Protein AF-A0A7J4LBF9-F1 (afdb_monomer_lite)

Sequence (182 aa):
MGAYRLRTKIPSACTNGELSALLDGYMHGKTVYEGTDYAEILMMPVKKFKVNFNKYDSDNFNRVEQLPKGDSVVVVITSLSDPDFEQVYSTESSEDVSEIELINWDHTYHIEAFLIQDGQRVIGGYVGDWNVKYPDIAGKSTVTFNLVQKIPIAVSEEEQANAALYLSDDKSYQEQLKPTFS

Secondary structure (DSSP, 8-state):
---EEEEEEPPTT-SS-EEEE--TTB--EEEE--S-SEEEEEE-BEEEEEEEEEEEETTEEEEEEE--TTEEEEEEEEESS-TT-EEEEEES-SSS--EEEEESSSEEEEEEEEEEETTTEEEEEEEEEEEE-HHHHTT--EEEEEEEEPSSPP-SHHHHHHHHHHHHH--TTTTTS--EE-

Foldseek 3Di:
DPKDKDKDFDPPPDDQDKDWDDDPQWDIWIDTDPPDRIDITITFGKDKAWEFEWEAEPVGRVDIDGQDQQKKKWKWKAFPVDRSDIDIDIDRHRVDGDIDMDGLAFTKIWMWMFIGGNNHAGFWFATDIATDHNVQPVVFHHKYQYIYGYPPGDDDPVVRVVRVVCNVPDCPCRVVRHIHTD

Radius of gyration: 19.71 Å; chains: 1; bounding box: 45×37×58 Å

Structure (mmCIF, N/CA/C/O backbone):
data_AF-A0A7J4LBF9-F1
#
_entry.id   AF-A0A7J4LBF9-F1
#
loop_
_atom_site.group_PDB
_atom_site.id
_atom_site.type_symbol
_atom_site.label_atom_id
_atom_site.label_alt_id
_atom_site.label_comp_id
_atom_site.label_asym_id
_atom_site.label_entity_id
_atom_site.label_seq_id
_atom_site.pdbx_PDB_ins_code
_atom_site.Cartn_x
_atom_site.Cartn_y
_atom_site.Cartn_z
_atom_site.occupancy
_atom_site.B_iso_or_equiv
_atom_site.auth_seq_id
_atom_site.auth_comp_id
_atom_site.auth_asym_id
_atom_site.auth_atom_id
_atom_site.pdbx_PDB_model_num
ATOM 1 N N . MET A 1 1 ? 16.514 -12.824 -10.471 1.00 53.84 1 MET A N 1
ATOM 2 C CA . MET A 1 1 ? 15.929 -11.505 -10.772 1.00 53.84 1 MET A CA 1
ATOM 3 C C . MET A 1 1 ? 15.535 -11.494 -12.243 1.00 53.84 1 MET A C 1
ATOM 5 O O . MET A 1 1 ? 16.407 -11.646 -13.089 1.00 53.84 1 MET A O 1
ATOM 9 N N . GLY A 1 2 ? 14.237 -11.459 -12.546 1.00 60.62 2 GLY A N 1
ATOM 10 C CA . GLY A 1 2 ? 13.718 -11.469 -13.919 1.00 60.62 2 GLY A CA 1
ATOM 11 C C . GLY A 1 2 ? 13.442 -10.055 -14.414 1.00 60.62 2 GLY A C 1
ATOM 12 O O . GLY A 1 2 ? 12.287 -9.713 -14.634 1.00 60.62 2 GLY A O 1
ATOM 13 N N . ALA A 1 3 ? 14.474 -9.217 -14.512 1.00 71.50 3 ALA A N 1
ATOM 14 C CA . ALA A 1 3 ? 14.314 -7.876 -15.062 1.00 71.50 3 ALA A CA 1
ATOM 15 C C . ALA A 1 3 ? 14.234 -7.952 -16.592 1.00 71.50 3 ALA A C 1
ATOM 17 O O . ALA A 1 3 ? 15.034 -8.652 -17.222 1.00 71.50 3 ALA A O 1
ATOM 18 N N . TYR A 1 4 ? 13.272 -7.250 -17.189 1.00 79.19 4 TYR A N 1
ATOM 19 C CA . TYR A 1 4 ? 13.220 -7.115 -18.639 1.00 79.19 4 TYR A CA 1
ATOM 20 C C . TYR A 1 4 ? 14.117 -5.958 -19.059 1.00 79.19 4 TYR A C 1
ATOM 22 O O . TYR A 1 4 ? 14.089 -4.880 -18.467 1.00 79.19 4 TYR A O 1
ATOM 30 N N . ARG A 1 5 ? 14.922 -6.195 -20.093 1.00 78.50 5 ARG A N 1
ATOM 31 C CA . ARG A 1 5 ? 15.856 -5.216 -20.640 1.00 78.50 5 ARG A CA 1
ATOM 32 C C . ARG A 1 5 ? 15.441 -4.905 -22.065 1.00 78.50 5 ARG A C 1
ATOM 34 O O . ARG A 1 5 ? 15.655 -5.721 -22.963 1.00 78.50 5 ARG A O 1
ATOM 41 N N . LEU A 1 6 ? 14.839 -3.735 -22.270 1.00 80.94 6 LEU A N 1
ATOM 42 C CA . LEU A 1 6 ? 14.544 -3.259 -23.615 1.00 80.94 6 LEU A CA 1
ATOM 43 C C . LEU A 1 6 ? 15.812 -2.654 -24.210 1.00 80.94 6 LEU A C 1
ATOM 45 O O . LEU A 1 6 ? 16.367 -1.707 -23.658 1.00 80.94 6 LEU A O 1
ATOM 49 N N . ARG A 1 7 ? 16.233 -3.180 -25.360 1.00 82.06 7 ARG A N 1
ATOM 50 C CA . ARG A 1 7 ? 17.291 -2.595 -26.181 1.00 82.06 7 ARG A CA 1
ATOM 51 C C . ARG A 1 7 ? 16.682 -2.089 -27.477 1.00 82.06 7 ARG A C 1
ATOM 53 O O . ARG A 1 7 ? 16.213 -2.882 -28.290 1.00 82.06 7 ARG A O 1
ATOM 60 N N . THR A 1 8 ? 16.708 -0.778 -27.680 1.00 78.62 8 THR A N 1
ATOM 61 C CA . THR A 1 8 ? 16.121 -0.135 -28.863 1.00 78.62 8 THR A CA 1
ATOM 62 C C . THR A 1 8 ? 17.122 0.799 -29.537 1.00 78.62 8 THR A C 1
ATOM 64 O O . THR A 1 8 ? 18.014 1.334 -28.877 1.00 78.62 8 THR A O 1
ATOM 67 N N . LYS A 1 9 ? 17.002 0.955 -30.862 1.00 78.81 9 LYS A N 1
ATOM 68 C CA . LYS A 1 9 ? 17.777 1.942 -31.625 1.00 78.81 9 LYS A CA 1
ATOM 69 C C . LYS A 1 9 ? 17.147 3.311 -31.449 1.00 78.81 9 LYS A C 1
ATOM 71 O O . LYS A 1 9 ? 15.932 3.448 -31.587 1.00 78.81 9 LYS A O 1
ATOM 76 N N . ILE A 1 10 ? 17.975 4.316 -31.207 1.00 77.25 10 ILE A N 1
ATOM 77 C CA . ILE A 1 10 ? 17.491 5.678 -31.005 1.00 77.25 10 ILE A CA 1
ATOM 78 C C . ILE A 1 10 ? 17.437 6.411 -32.350 1.00 77.25 10 ILE A C 1
ATOM 80 O O . ILE A 1 10 ? 18.412 6.371 -33.105 1.00 77.25 10 ILE A O 1
ATOM 84 N N . PRO A 1 11 ? 16.305 7.052 -32.705 1.00 74.19 11 PRO A N 1
ATOM 85 C CA . PRO A 1 11 ? 16.241 7.886 -33.896 1.00 74.19 11 PRO A CA 1
ATOM 86 C C . PRO A 1 11 ? 17.303 8.984 -33.824 1.00 74.19 11 PRO A C 1
ATOM 88 O O . PRO A 1 11 ? 17.461 9.627 -32.789 1.00 74.19 11 PRO A O 1
ATOM 91 N N . SER A 1 12 ? 17.975 9.263 -34.940 1.00 70.44 12 SER A N 1
ATOM 92 C CA . SER A 1 12 ? 19.076 10.237 -35.018 1.00 70.44 12 SER A CA 1
ATOM 93 C C . SER A 1 12 ? 18.701 11.675 -34.619 1.00 70.44 12 SER A C 1
ATOM 95 O O . SER A 1 12 ? 19.581 12.514 -34.475 1.00 70.44 12 SER A O 1
ATOM 97 N N . ALA A 1 13 ? 17.406 11.970 -34.470 1.00 72.75 13 ALA A N 1
ATOM 98 C CA . ALA A 1 13 ? 16.877 13.264 -34.041 1.00 72.75 13 ALA A CA 1
ATOM 99 C C . ALA A 1 13 ? 16.700 13.397 -32.514 1.00 72.75 13 ALA A C 1
ATOM 101 O O . ALA A 1 13 ? 16.340 14.472 -32.042 1.00 72.75 13 ALA A O 1
ATOM 102 N N . CYS A 1 14 ? 16.914 12.330 -31.737 1.00 67.81 14 CYS A N 1
ATOM 103 C CA . CYS A 1 14 ? 16.820 12.385 -30.281 1.00 67.81 14 CYS A CA 1
ATOM 104 C C . CYS A 1 14 ? 18.186 12.773 -29.698 1.00 67.81 14 CYS A C 1
ATOM 106 O O . CYS A 1 14 ? 19.153 12.025 -29.815 1.00 67.81 14 CYS A O 1
ATOM 108 N N . THR A 1 15 ? 18.278 13.948 -29.080 1.00 69.31 15 THR A N 1
ATOM 109 C CA . THR A 1 15 ? 19.466 14.413 -28.346 1.00 69.31 15 THR A CA 1
ATOM 110 C C . THR A 1 15 ? 19.043 14.790 -26.934 1.00 69.31 15 THR A C 1
ATOM 112 O O . THR A 1 15 ? 18.160 15.631 -26.785 1.00 69.31 15 THR A O 1
ATOM 115 N N . ASN A 1 16 ? 19.668 14.188 -25.917 1.00 68.19 16 ASN A N 1
ATOM 116 C CA . ASN A 1 16 ? 19.408 14.444 -24.491 1.00 68.19 16 ASN A CA 1
ATOM 117 C C . ASN A 1 16 ? 17.935 14.264 -24.058 1.00 68.19 16 ASN A C 1
ATOM 119 O O . ASN A 1 16 ? 17.435 15.026 -23.234 1.00 68.19 16 ASN A O 1
ATOM 123 N N . GLY A 1 17 ? 17.223 13.294 -24.641 1.00 77.25 17 GLY A N 1
ATOM 124 C CA . GLY A 1 17 ? 15.834 12.986 -24.286 1.00 77.25 17 GLY A CA 1
ATOM 125 C C . GLY A 1 17 ? 15.715 11.946 -23.168 1.00 77.25 17 GLY A C 1
ATOM 126 O O . GLY A 1 17 ? 16.579 11.082 -23.021 1.00 77.25 17 GLY A O 1
ATOM 127 N N . GLU A 1 18 ? 14.622 12.000 -22.408 1.00 85.06 18 GLU A N 1
ATOM 128 C CA . GLU A 1 18 ? 14.172 10.873 -21.585 1.00 85.06 18 GLU A CA 1
ATOM 129 C C . GLU A 1 18 ? 13.508 9.836 -22.498 1.00 85.06 18 GLU A C 1
ATOM 131 O O . GLU A 1 18 ? 12.702 10.173 -23.369 1.00 85.06 18 GLU A O 1
ATOM 136 N N . LEU A 1 19 ? 13.862 8.571 -22.309 1.00 86.19 19 LEU A N 1
ATOM 137 C CA . LEU A 1 19 ? 13.245 7.442 -22.982 1.00 86.19 19 LEU A CA 1
ATOM 138 C C . LEU A 1 19 ? 12.405 6.679 -21.970 1.00 86.19 19 LEU A C 1
ATOM 140 O O . LEU A 1 19 ? 12.897 6.302 -20.908 1.00 86.19 19 LEU A O 1
ATOM 144 N N . SER A 1 20 ? 11.159 6.417 -22.338 1.00 88.00 20 SER A N 1
ATOM 145 C CA . SER A 1 20 ? 10.209 5.631 -21.564 1.00 88.00 20 SER A CA 1
ATOM 146 C C . SER A 1 20 ? 9.872 4.324 -22.272 1.00 88.00 20 SER A C 1
ATOM 148 O O . SER A 1 20 ? 9.807 4.258 -23.502 1.00 88.00 20 SER A O 1
ATOM 150 N N . ALA A 1 21 ? 9.639 3.273 -21.491 1.00 87.81 21 ALA A N 1
ATOM 151 C CA . ALA A 1 21 ? 9.151 1.994 -21.983 1.00 87.81 21 ALA A CA 1
ATOM 152 C C . ALA A 1 21 ? 8.009 1.471 -21.112 1.00 87.81 21 ALA A C 1
ATOM 154 O O . ALA A 1 21 ? 8.071 1.508 -19.883 1.00 87.81 21 ALA A O 1
ATOM 155 N N . LEU A 1 22 ? 6.985 0.946 -21.780 1.00 89.00 22 LEU A N 1
ATOM 156 C CA . LEU A 1 22 ? 5.839 0.292 -21.167 1.00 89.00 22 LEU A CA 1
ATOM 157 C C . LEU A 1 22 ? 5.788 -1.152 -21.657 1.00 89.00 22 LEU A C 1
ATOM 159 O O . LEU A 1 22 ? 5.923 -1.412 -22.856 1.00 89.00 22 LEU A O 1
ATOM 163 N N . LEU A 1 23 ? 5.590 -2.081 -20.730 1.00 89.69 23 LEU A N 1
ATOM 164 C CA . LEU A 1 23 ? 5.387 -3.492 -21.020 1.00 89.69 23 LEU A CA 1
ATOM 165 C C . LEU A 1 23 ? 4.415 -4.065 -19.990 1.00 89.69 23 LEU A C 1
ATOM 167 O O . LEU A 1 23 ? 4.638 -3.922 -18.791 1.00 89.69 23 LEU A O 1
ATOM 171 N N . ASP A 1 24 ? 3.355 -4.723 -20.455 1.00 89.75 24 ASP A N 1
ATOM 172 C CA . ASP A 1 24 ? 2.339 -5.306 -19.577 1.00 89.75 24 ASP A CA 1
ATOM 173 C C . ASP A 1 24 ? 2.959 -6.271 -18.558 1.00 89.75 24 ASP A C 1
ATOM 175 O O . ASP A 1 24 ? 3.731 -7.166 -18.910 1.00 89.75 24 ASP A O 1
ATOM 179 N N . GLY A 1 25 ? 2.601 -6.094 -17.283 1.00 91.50 25 GLY A N 1
ATOM 180 C CA . GLY A 1 25 ? 3.162 -6.873 -16.175 1.00 91.50 25 GLY A CA 1
ATOM 181 C C . GLY A 1 25 ? 4.541 -6.400 -15.710 1.00 91.50 25 GLY A C 1
ATOM 182 O O . GLY A 1 25 ? 5.182 -7.098 -14.924 1.00 91.50 25 GLY A O 1
ATOM 183 N N . TYR A 1 26 ? 4.998 -5.229 -16.157 1.00 91.88 26 TYR A N 1
ATOM 184 C CA . TYR A 1 26 ? 6.228 -4.599 -15.695 1.00 91.88 26 TYR A CA 1
ATOM 185 C C . TYR A 1 26 ? 6.004 -3.131 -15.328 1.00 91.88 26 TYR A C 1
ATOM 187 O O . TYR A 1 26 ? 5.142 -2.456 -15.885 1.00 91.88 26 TYR A O 1
ATOM 195 N N . MET A 1 27 ? 6.826 -2.626 -14.410 1.00 89.38 27 MET A N 1
ATOM 196 C CA . MET A 1 27 ? 6.901 -1.201 -14.114 1.00 89.38 27 MET A CA 1
ATOM 197 C C . MET A 1 27 ? 7.311 -0.406 -15.349 1.00 89.38 27 MET A C 1
ATOM 199 O O . MET A 1 27 ? 8.143 -0.853 -16.144 1.00 89.38 27 MET A O 1
ATOM 203 N N . HIS A 1 28 ? 6.789 0.816 -15.438 1.00 86.06 28 HIS A N 1
ATOM 204 C CA . HIS A 1 28 ? 7.245 1.816 -16.391 1.00 86.06 28 HIS A CA 1
ATOM 205 C C . HIS A 1 28 ? 8.746 2.066 -16.195 1.00 86.06 28 HIS A C 1
ATOM 207 O O . HIS A 1 28 ? 9.173 2.556 -15.153 1.00 86.06 28 HIS A O 1
ATOM 213 N N . GLY A 1 29 ? 9.548 1.708 -17.196 1.00 85.88 29 GLY A N 1
ATOM 214 C CA . GLY A 1 29 ? 10.984 1.957 -17.181 1.00 85.88 29 GLY A CA 1
ATOM 215 C C . GLY A 1 29 ? 11.314 3.300 -17.818 1.00 85.88 29 GLY A C 1
ATOM 216 O O . GLY A 1 29 ? 10.756 3.643 -18.863 1.00 85.88 29 GLY A O 1
ATOM 217 N N . LYS A 1 30 ? 12.257 4.032 -17.224 1.00 86.12 30 LYS A N 1
ATOM 218 C CA . LYS A 1 30 ? 12.798 5.279 -17.769 1.00 86.12 30 LYS A CA 1
ATOM 219 C C . LYS A 1 30 ? 14.319 5.226 -17.827 1.00 86.12 30 LYS A C 1
ATOM 221 O O . LYS A 1 30 ? 14.956 4.588 -16.996 1.00 86.12 30 LYS A O 1
ATOM 226 N N . THR A 1 31 ? 14.906 5.897 -18.809 1.00 85.88 31 THR A N 1
ATOM 227 C CA . THR A 1 31 ? 16.349 6.162 -18.856 1.00 85.88 31 THR A CA 1
ATOM 228 C C . THR A 1 31 ? 16.615 7.480 -19.565 1.00 85.88 31 THR A C 1
ATOM 230 O O . THR A 1 31 ? 15.845 7.898 -20.429 1.00 85.88 31 THR A O 1
ATOM 233 N N . VAL A 1 32 ? 17.734 8.123 -19.249 1.00 84.06 32 VAL A N 1
ATOM 234 C CA . VAL A 1 32 ? 18.215 9.281 -20.008 1.00 84.06 32 VAL A CA 1
ATOM 235 C C . VAL A 1 32 ? 19.034 8.781 -21.194 1.00 84.06 32 VAL A C 1
ATOM 237 O O . VAL A 1 32 ? 19.808 7.831 -21.078 1.00 84.06 32 VAL A O 1
ATOM 240 N N . TYR A 1 33 ? 18.843 9.397 -22.357 1.00 81.62 33 TYR A N 1
ATOM 241 C CA . TYR A 1 33 ? 19.650 9.124 -23.535 1.00 81.62 33 TYR A CA 1
ATOM 242 C C . TYR A 1 33 ? 21.013 9.824 -23.455 1.00 81.62 33 TYR A C 1
ATOM 244 O O . TYR A 1 33 ? 21.082 11.052 -23.445 1.00 81.62 33 TYR A O 1
ATOM 252 N N . GLU A 1 34 ? 22.096 9.045 -23.477 1.00 78.88 34 GLU A N 1
ATOM 253 C CA . GLU A 1 34 ? 23.476 9.538 -23.321 1.00 78.88 34 GLU A CA 1
ATOM 254 C C . GLU A 1 34 ? 24.246 9.687 -24.651 1.00 78.88 34 GLU A C 1
ATOM 256 O O . GLU A 1 34 ? 25.462 9.868 -24.653 1.00 78.88 34 GLU A O 1
ATOM 261 N N . GLY A 1 35 ? 23.567 9.626 -25.805 1.00 74.56 35 GLY A N 1
ATOM 262 C CA . GLY A 1 35 ? 24.213 9.822 -27.115 1.00 74.56 35 GLY A CA 1
ATOM 263 C C . GLY A 1 35 ? 24.787 8.556 -27.766 1.00 74.56 35 GLY A C 1
ATOM 264 O O . GLY A 1 35 ? 25.598 8.660 -28.684 1.00 74.56 35 GLY A O 1
ATOM 265 N N . THR A 1 36 ? 24.395 7.369 -27.305 1.00 76.62 36 THR A N 1
ATOM 266 C CA . THR A 1 36 ? 24.808 6.062 -27.847 1.00 76.62 36 THR A CA 1
ATOM 267 C C . THR A 1 36 ? 23.825 5.531 -28.899 1.00 76.62 36 THR A C 1
ATOM 269 O O . THR A 1 36 ? 22.647 5.833 -28.856 1.00 76.62 36 THR A O 1
ATOM 272 N N . ASP A 1 37 ? 24.235 4.642 -29.811 1.00 77.38 37 ASP A N 1
ATOM 273 C CA . ASP A 1 37 ? 23.309 4.078 -30.828 1.00 77.38 37 ASP A CA 1
ATOM 274 C C . ASP A 1 37 ? 22.119 3.284 -30.241 1.00 77.38 37 ASP A C 1
ATOM 276 O O . ASP A 1 37 ? 21.134 2.994 -30.931 1.00 77.38 37 ASP A O 1
ATOM 280 N N . TYR A 1 38 ? 22.226 2.895 -28.970 1.00 76.44 38 TYR A N 1
ATOM 281 C CA . TYR A 1 38 ? 21.240 2.110 -28.241 1.00 76.44 38 TYR A CA 1
ATOM 282 C C . TYR A 1 38 ? 21.022 2.690 -26.852 1.00 76.44 38 TYR A C 1
ATOM 284 O O . TYR A 1 38 ? 21.976 3.144 -26.222 1.00 76.44 38 TYR A O 1
ATOM 292 N N . ALA A 1 39 ? 19.791 2.581 -26.363 1.00 80.75 39 ALA A N 1
ATOM 293 C CA . ALA A 1 39 ? 19.470 2.778 -24.957 1.00 80.75 39 ALA A CA 1
ATOM 294 C C . ALA A 1 39 ? 18.963 1.480 -24.337 1.00 80.75 39 ALA A C 1
ATOM 296 O O . ALA A 1 39 ? 18.432 0.600 -25.026 1.00 80.75 39 ALA A O 1
ATOM 297 N N . GLU A 1 40 ? 19.152 1.388 -23.028 1.00 82.00 40 GLU A N 1
ATOM 298 C CA . GLU A 1 40 ? 18.887 0.198 -22.239 1.00 82.00 40 GLU A CA 1
ATOM 299 C C . GLU A 1 40 ? 17.924 0.586 -21.128 1.00 82.00 40 GLU A C 1
ATOM 301 O O . GLU A 1 40 ? 18.282 1.356 -20.244 1.00 82.00 40 GLU A O 1
ATOM 306 N N . ILE A 1 41 ? 16.691 0.091 -21.200 1.00 85.19 41 ILE A N 1
ATOM 307 C CA . ILE A 1 41 ? 15.656 0.418 -20.216 1.00 85.19 41 ILE A CA 1
ATOM 308 C C . ILE A 1 41 ? 15.383 -0.828 -19.388 1.00 85.19 41 ILE A C 1
ATOM 310 O O . ILE A 1 41 ? 14.992 -1.870 -19.929 1.00 85.19 41 ILE A O 1
ATOM 314 N N . LEU A 1 42 ? 15.626 -0.718 -18.082 1.00 84.69 42 LEU A N 1
ATOM 315 C CA . LEU A 1 42 ? 15.331 -1.764 -17.116 1.00 84.69 42 LEU A CA 1
ATOM 316 C C . LEU A 1 42 ? 13.871 -1.645 -16.678 1.00 84.69 42 LEU A C 1
ATOM 318 O O . LEU A 1 42 ? 13.419 -0.568 -16.301 1.00 84.69 42 LEU A O 1
ATOM 322 N N . MET A 1 43 ? 13.145 -2.756 -16.716 1.00 89.06 43 MET A N 1
ATOM 323 C CA . MET A 1 43 ? 11.768 -2.834 -16.237 1.00 89.06 43 MET A CA 1
ATOM 324 C C . MET A 1 43 ? 11.639 -3.991 -15.248 1.00 89.06 43 MET A C 1
ATOM 326 O O . MET A 1 43 ? 12.067 -5.120 -15.525 1.00 89.06 43 MET A O 1
ATOM 330 N N . MET A 1 44 ? 11.058 -3.711 -14.082 1.00 90.44 44 MET A N 1
ATOM 331 C CA . MET A 1 44 ? 10.851 -4.703 -13.026 1.00 90.44 44 MET A CA 1
ATOM 332 C C . MET A 1 44 ? 9.469 -5.344 -13.148 1.00 90.44 44 MET A C 1
ATOM 334 O O . MET A 1 44 ? 8.506 -4.630 -13.413 1.00 90.44 44 MET A O 1
ATOM 338 N N . PRO A 1 45 ? 9.342 -6.670 -12.978 1.00 93.50 45 PRO A N 1
ATOM 339 C CA . PRO A 1 45 ? 8.049 -7.333 -13.070 1.00 93.50 45 PRO A CA 1
ATOM 340 C C . PRO A 1 45 ? 7.151 -6.898 -11.910 1.00 93.50 45 PRO A C 1
ATOM 342 O O . PRO A 1 45 ? 7.592 -6.872 -10.761 1.00 93.50 45 PRO A O 1
ATOM 345 N N . VAL A 1 46 ? 5.885 -6.621 -12.202 1.00 94.75 46 VAL A N 1
ATOM 346 C CA . VAL A 1 46 ? 4.849 -6.325 -11.206 1.00 94.75 46 VAL A CA 1
ATOM 347 C C . VAL A 1 46 ? 3.784 -7.407 -11.202 1.00 94.75 46 VAL A C 1
ATOM 349 O O . VAL A 1 46 ? 3.625 -8.176 -12.152 1.00 94.75 46 VAL A O 1
ATOM 352 N N . LYS A 1 47 ? 3.043 -7.477 -10.105 1.00 95.00 47 LYS A N 1
ATOM 353 C CA . LYS A 1 47 ? 1.906 -8.367 -9.934 1.00 95.00 47 LYS A CA 1
ATOM 354 C C . LYS A 1 47 ? 0.742 -7.592 -9.336 1.00 95.00 47 LYS A C 1
ATOM 356 O O . LYS A 1 47 ? 0.928 -6.832 -8.391 1.00 95.00 47 LYS A O 1
ATOM 361 N N . LYS A 1 48 ? -0.448 -7.827 -9.884 1.00 94.94 48 LYS A N 1
ATOM 362 C CA . LYS A 1 48 ? -1.706 -7.255 -9.402 1.00 94.94 48 LYS A CA 1
ATOM 363 C C . LYS A 1 48 ? -2.262 -8.062 -8.231 1.00 94.94 48 LYS A C 1
ATOM 365 O O . LYS A 1 48 ? -2.255 -9.295 -8.275 1.00 94.94 48 LYS A O 1
ATOM 370 N N . PHE A 1 49 ? -2.758 -7.365 -7.216 1.00 95.38 49 PHE A N 1
ATOM 371 C CA . PHE A 1 49 ? -3.409 -7.935 -6.040 1.00 95.38 49 PHE A CA 1
ATOM 372 C C . PHE A 1 49 ? -4.757 -7.279 -5.824 1.00 95.38 49 PHE A C 1
ATOM 374 O O . PHE A 1 49 ? -4.843 -6.056 -5.832 1.00 95.38 49 PHE A O 1
ATOM 381 N N . LYS A 1 50 ? -5.781 -8.085 -5.543 1.00 94.19 50 LYS A N 1
ATOM 382 C CA . LYS A 1 50 ? -7.046 -7.584 -5.006 1.00 94.19 50 LYS A CA 1
ATOM 383 C C . LYS A 1 50 ? -6.815 -7.009 -3.618 1.00 94.19 50 LYS A C 1
ATOM 385 O O . LYS A 1 50 ? -6.088 -7.614 -2.831 1.00 94.19 50 LYS A O 1
ATOM 390 N N . VAL A 1 51 ? -7.445 -5.886 -3.311 1.00 93.00 51 VAL A N 1
ATOM 391 C CA . VAL A 1 51 ? -7.262 -5.208 -2.028 1.00 93.00 51 VAL A CA 1
ATOM 392 C C . VAL A 1 51 ? -8.424 -5.486 -1.086 1.00 93.00 51 VAL A C 1
ATOM 394 O O . VAL A 1 51 ? -9.580 -5.328 -1.461 1.00 93.00 51 VAL A O 1
ATOM 397 N N . ASN A 1 52 ? -8.101 -5.834 0.157 1.00 93.00 52 ASN A N 1
ATOM 398 C CA . ASN A 1 52 ? -9.032 -5.897 1.277 1.00 93.00 52 ASN A CA 1
ATOM 399 C C . ASN A 1 52 ? -8.592 -4.950 2.399 1.00 93.00 52 ASN A C 1
ATOM 401 O O . ASN A 1 52 ? -7.405 -4.651 2.550 1.00 93.00 52 ASN A O 1
ATOM 405 N N . PHE A 1 53 ? -9.549 -4.550 3.235 1.00 93.00 53 PHE A N 1
ATOM 406 C CA . PHE A 1 53 ? -9.310 -3.7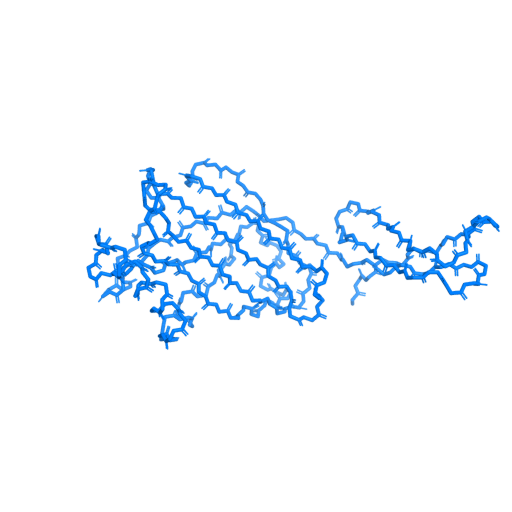06 4.401 1.00 93.00 53 PHE A CA 1
ATOM 407 C C . PHE A 1 53 ? -9.956 -4.297 5.648 1.00 93.00 53 PHE A C 1
ATOM 409 O O . PHE A 1 53 ? -11.155 -4.584 5.661 1.00 93.00 53 PHE A O 1
ATOM 416 N N . ASN A 1 54 ? -9.153 -4.417 6.699 1.00 93.62 54 ASN A N 1
ATOM 417 C CA . ASN A 1 54 ? -9.611 -4.698 8.050 1.00 93.62 54 ASN A CA 1
ATOM 418 C C . ASN A 1 54 ? -9.386 -3.459 8.908 1.00 93.62 54 ASN A C 1
ATOM 420 O O . ASN A 1 54 ? -8.343 -2.813 8.810 1.00 93.62 54 ASN A O 1
ATOM 424 N N . LYS A 1 55 ? -10.338 -3.166 9.783 1.00 93.62 55 LYS A N 1
ATOM 425 C CA . LYS A 1 55 ? -10.273 -2.072 10.741 1.00 93.62 55 LYS A CA 1
ATOM 426 C C . LYS A 1 55 ? -10.216 -2.626 12.161 1.00 93.62 55 LYS A C 1
ATOM 428 O O . LYS A 1 55 ? -10.959 -3.550 12.485 1.00 93.62 55 LYS A O 1
ATOM 433 N N . TYR A 1 56 ? -9.331 -2.063 12.977 1.00 94.06 56 TYR A N 1
ATOM 434 C CA . TYR A 1 56 ? -9.049 -2.486 14.347 1.00 94.06 56 TYR A CA 1
ATOM 435 C C . TYR A 1 56 ? -9.174 -1.322 15.322 1.00 94.06 56 TYR A C 1
ATOM 437 O O . TYR A 1 56 ? -8.642 -0.250 15.052 1.00 94.06 56 TYR A O 1
ATOM 445 N N . ASP A 1 57 ? -9.780 -1.533 16.487 1.00 92.50 57 ASP A N 1
ATOM 446 C CA . ASP A 1 57 ? -9.809 -0.505 17.534 1.00 92.50 57 ASP A CA 1
ATOM 447 C C . ASP A 1 57 ? -8.429 -0.349 18.200 1.00 92.50 57 ASP A C 1
ATOM 449 O O . ASP A 1 57 ? -7.810 -1.339 18.600 1.00 92.50 57 ASP A O 1
ATOM 453 N N . SER A 1 58 ? -7.960 0.891 18.395 1.00 89.62 58 SER A N 1
ATOM 454 C CA . SER A 1 58 ? -6.664 1.176 19.038 1.00 89.62 58 SER A CA 1
ATOM 455 C C . SER A 1 58 ? -6.572 0.724 20.499 1.00 89.62 58 SER A C 1
ATOM 457 O O . SER A 1 58 ? -5.472 0.564 21.021 1.00 89.62 58 SER A O 1
ATOM 459 N N . ASP A 1 59 ? -7.706 0.549 21.183 1.00 87.62 59 ASP A N 1
ATOM 460 C CA . ASP A 1 59 ? -7.765 0.072 22.569 1.00 87.62 59 ASP A CA 1
ATOM 461 C C . ASP A 1 59 ? -7.887 -1.461 22.675 1.00 87.62 59 ASP A C 1
ATOM 463 O O . ASP A 1 59 ? -7.6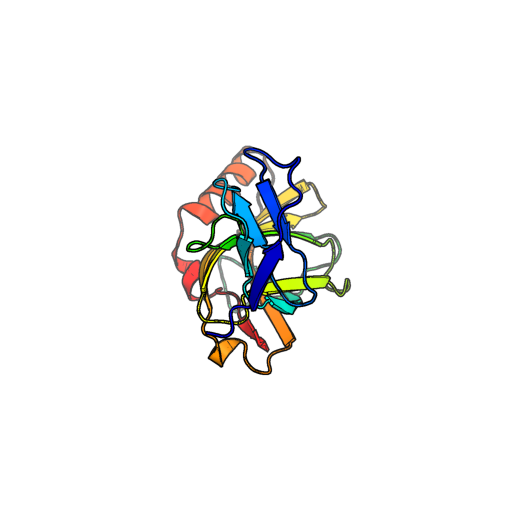39 -2.027 23.744 1.00 87.62 59 ASP A O 1
ATOM 467 N N . ASN A 1 60 ? -8.247 -2.149 21.582 1.00 86.56 60 ASN A N 1
ATOM 468 C CA . ASN A 1 60 ? -8.427 -3.595 21.546 1.00 86.56 60 ASN A CA 1
ATOM 469 C C . ASN A 1 60 ? -8.346 -4.178 20.124 1.00 86.56 60 ASN A C 1
ATOM 471 O O . ASN A 1 60 ? -9.360 -4.357 19.448 1.00 86.56 60 ASN A O 1
ATOM 475 N N . PHE A 1 61 ? -7.163 -4.652 19.731 1.00 85.31 61 PHE A N 1
ATOM 476 C CA . PHE A 1 61 ? -6.938 -5.298 18.429 1.00 85.31 61 PHE A CA 1
ATOM 477 C C . PHE A 1 61 ? -7.649 -6.651 18.227 1.00 85.31 61 PHE A C 1
ATOM 479 O O . PHE A 1 61 ? -7.539 -7.245 17.158 1.00 85.31 61 PHE A O 1
ATOM 486 N N . ASN A 1 62 ? -8.405 -7.160 19.206 1.00 87.62 62 ASN A N 1
ATOM 487 C CA . ASN A 1 62 ? -9.290 -8.310 18.974 1.00 87.62 62 ASN A CA 1
ATOM 488 C C . ASN A 1 62 ? -10.628 -7.903 18.340 1.00 87.62 62 ASN A C 1
ATOM 490 O O . ASN A 1 62 ? -11.380 -8.768 17.889 1.00 87.62 62 ASN A O 1
ATOM 494 N N . ARG A 1 63 ? -10.954 -6.606 18.331 1.00 87.44 63 ARG A N 1
ATOM 495 C CA . ARG A 1 63 ? -12.120 -6.073 17.629 1.00 87.44 63 ARG A CA 1
ATOM 496 C C . ARG A 1 63 ? -11.711 -5.733 16.211 1.00 87.44 63 ARG A C 1
ATOM 498 O O . ARG A 1 63 ? -11.084 -4.709 15.973 1.00 87.44 63 ARG A O 1
ATOM 505 N N . VAL A 1 64 ? -12.047 -6.642 15.303 1.00 90.31 64 VAL A N 1
ATOM 506 C CA . VAL A 1 64 ? -11.841 -6.478 13.870 1.00 90.31 64 VAL A CA 1
ATOM 507 C C . VAL A 1 64 ? -13.188 -6.337 13.179 1.00 90.31 64 VAL A C 1
ATOM 509 O O . VAL A 1 64 ? -14.093 -7.148 13.390 1.00 90.31 64 VAL A O 1
ATOM 512 N N . GLU A 1 65 ? -13.306 -5.327 12.332 1.00 90.38 65 GLU A N 1
ATOM 513 C CA . GLU A 1 65 ? -14.425 -5.180 11.413 1.00 90.38 65 GLU A CA 1
ATOM 514 C C . GLU A 1 65 ? -13.928 -4.948 9.987 1.00 90.38 65 GLU A C 1
ATOM 516 O O . GLU A 1 65 ? -12.830 -4.438 9.761 1.00 90.38 65 GLU A O 1
ATOM 521 N N . GLN A 1 66 ? -14.721 -5.365 9.001 1.00 89.69 66 GLN A N 1
ATOM 522 C CA . GLN A 1 66 ? -14.479 -4.945 7.622 1.00 89.69 66 GLN A CA 1
ATOM 523 C C . GLN A 1 66 ? -14.758 -3.451 7.492 1.00 89.69 66 GLN A C 1
ATOM 525 O O . GLN A 1 66 ? -15.537 -2.909 8.275 1.00 89.69 66 GLN A O 1
ATOM 530 N N . LEU A 1 67 ? -14.161 -2.808 6.483 1.00 87.06 67 LEU A N 1
ATOM 531 C CA . LEU A 1 67 ? -14.411 -1.397 6.191 1.00 87.06 67 LEU A CA 1
ATOM 532 C C . LEU A 1 67 ? -15.929 -1.140 6.047 1.00 87.06 67 LEU A C 1
ATOM 534 O O . LEU A 1 67 ? -16.531 -1.660 5.095 1.00 87.06 67 LEU A O 1
ATOM 538 N N . PRO A 1 68 ? -16.556 -0.400 6.986 1.00 84.81 68 PRO A N 1
ATOM 539 C CA . PRO A 1 68 ? -17.989 -0.128 6.963 1.00 84.81 68 PRO A CA 1
ATOM 540 C C . PRO A 1 68 ? -18.399 0.710 5.752 1.00 84.81 68 PRO A C 1
ATOM 542 O O . PRO A 1 68 ? -17.602 1.462 5.197 1.00 84.81 68 PRO A O 1
ATOM 545 N N . LYS A 1 69 ? -19.680 0.639 5.368 1.00 82.38 69 LYS A N 1
ATOM 546 C CA . LYS A 1 69 ? -20.221 1.522 4.323 1.00 82.38 69 LYS A CA 1
ATOM 547 C C . LYS A 1 69 ? -20.167 2.978 4.797 1.00 82.38 69 LYS A C 1
ATOM 549 O O . LYS A 1 69 ? -20.718 3.284 5.851 1.00 82.38 69 LYS A O 1
ATOM 554 N N . GLY A 1 70 ? -19.549 3.849 3.999 1.00 83.44 70 GLY A N 1
ATOM 555 C CA . GLY A 1 70 ? -19.354 5.271 4.313 1.00 83.44 70 GLY A CA 1
ATOM 556 C C . GLY A 1 70 ? -17.970 5.608 4.876 1.00 83.44 70 GLY A C 1
ATOM 557 O O . GLY A 1 70 ? -17.589 6.779 4.866 1.00 83.44 70 GLY A O 1
ATOM 558 N N . ASP A 1 71 ? -17.199 4.601 5.299 1.00 90.38 71 ASP A N 1
ATOM 559 C CA . ASP A 1 71 ? -15.771 4.761 5.562 1.00 90.38 71 ASP A CA 1
ATOM 560 C C . ASP A 1 71 ? -15.002 4.569 4.245 1.00 90.38 71 ASP A C 1
ATOM 562 O O . ASP A 1 71 ? -15.303 3.692 3.439 1.00 90.38 71 ASP A O 1
ATOM 566 N N . SER A 1 72 ? -13.975 5.382 4.040 1.0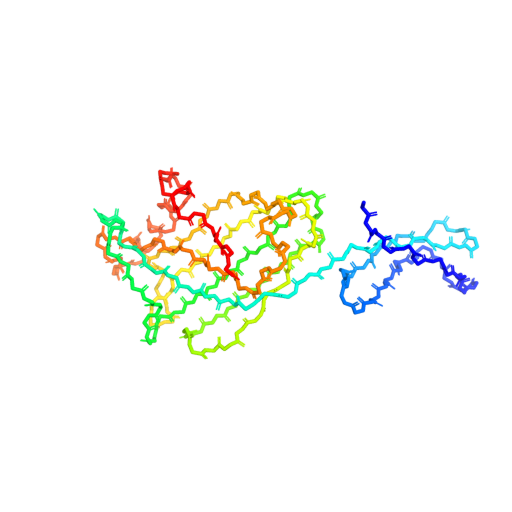0 92.19 72 SER A N 1
ATOM 567 C CA . SER A 1 72 ? -13.095 5.346 2.876 1.00 92.19 72 SER A CA 1
ATOM 568 C C . SER A 1 72 ? -11.645 5.193 3.316 1.00 92.19 72 SER A C 1
ATOM 570 O O . SER A 1 72 ? -11.286 5.485 4.459 1.00 92.19 72 SER A O 1
ATOM 572 N N . VAL A 1 73 ? -10.804 4.692 2.419 1.00 93.12 73 VAL A N 1
ATOM 573 C CA . VAL A 1 73 ? -9.374 4.522 2.666 1.00 93.12 73 VAL A CA 1
ATOM 574 C C . VAL A 1 73 ? -8.592 5.099 1.506 1.00 93.12 73 VAL A C 1
ATOM 576 O O . VAL A 1 73 ? -8.899 4.805 0.352 1.00 93.12 73 VAL A O 1
ATOM 579 N N . VAL A 1 74 ? -7.552 5.865 1.822 1.00 93.50 74 VAL A N 1
ATOM 580 C CA . VAL A 1 74 ? -6.518 6.279 0.869 1.00 93.50 74 VAL A CA 1
ATOM 581 C C . VAL A 1 74 ? -5.224 5.579 1.252 1.00 93.50 74 VAL A C 1
ATOM 583 O O . VAL A 1 74 ? -4.825 5.660 2.406 1.00 93.50 74 VAL A O 1
ATOM 586 N N . VAL A 1 75 ? -4.582 4.884 0.319 1.00 94.69 75 VAL A N 1
ATOM 587 C CA . VAL A 1 75 ? -3.306 4.189 0.520 1.00 94.69 75 VAL A CA 1
ATOM 588 C C . VAL A 1 75 ? -2.274 4.753 -0.442 1.00 94.69 75 VAL A C 1
ATOM 590 O O . VAL A 1 75 ? -2.492 4.765 -1.650 1.00 94.69 75 VAL A O 1
ATOM 593 N N . VAL A 1 76 ? -1.135 5.170 0.089 1.00 95.38 76 VAL A N 1
ATOM 594 C CA . VAL A 1 76 ? 0.067 5.519 -0.663 1.00 95.38 76 VAL A CA 1
ATOM 595 C C . VAL A 1 76 ? 1.105 4.433 -0.415 1.00 95.38 76 VAL A C 1
ATOM 597 O O . VAL A 1 76 ? 1.348 4.036 0.725 1.00 95.38 76 VAL A O 1
ATOM 600 N N . ILE A 1 77 ? 1.673 3.909 -1.495 1.00 95.62 77 ILE A N 1
ATOM 601 C CA . ILE A 1 77 ? 2.682 2.852 -1.488 1.00 95.62 77 ILE A CA 1
ATOM 602 C C . ILE A 1 77 ? 3.898 3.383 -2.226 1.00 95.62 77 ILE A C 1
ATOM 604 O O . ILE A 1 77 ? 3.865 3.519 -3.448 1.00 95.62 77 ILE A O 1
ATOM 608 N N . THR A 1 78 ? 4.981 3.626 -1.497 1.00 95.94 78 THR A N 1
ATOM 609 C CA . THR A 1 78 ? 6.233 4.124 -2.069 1.00 95.94 78 THR A CA 1
ATOM 610 C C . THR A 1 78 ? 7.317 3.079 -1.896 1.00 95.94 78 THR A C 1
ATOM 612 O O . THR A 1 78 ? 7.561 2.572 -0.805 1.00 95.94 78 THR A O 1
ATOM 615 N N . SER A 1 79 ? 7.989 2.720 -2.976 1.00 95.00 79 SER A N 1
ATOM 616 C CA . SER A 1 79 ? 9.143 1.829 -2.925 1.00 95.00 79 SER A CA 1
ATOM 617 C C . SER A 1 79 ? 10.360 2.547 -2.331 1.00 95.00 79 SER A C 1
ATOM 619 O O . SER A 1 79 ? 10.718 3.641 -2.764 1.00 95.00 79 SER A O 1
ATOM 621 N N . LEU A 1 80 ? 11.036 1.916 -1.363 1.00 94.38 80 LEU A N 1
ATOM 622 C CA . LEU A 1 80 ? 12.220 2.505 -0.725 1.00 94.38 80 LEU A CA 1
ATOM 623 C C . LEU A 1 80 ? 13.511 2.334 -1.538 1.00 94.38 80 LEU A C 1
ATOM 625 O O . LEU A 1 80 ? 14.444 3.116 -1.363 1.00 94.38 80 LEU A O 1
ATOM 629 N N . SER A 1 81 ? 13.601 1.318 -2.400 1.00 90.50 81 SER A N 1
ATOM 630 C CA . SER A 1 81 ? 14.783 1.090 -3.250 1.00 90.50 81 SER A CA 1
ATOM 631 C C . SER A 1 81 ? 14.649 1.669 -4.655 1.00 90.50 81 SER A C 1
ATOM 633 O O . SER A 1 81 ? 15.659 1.908 -5.310 1.00 90.50 81 SER A O 1
ATOM 635 N N . ASP A 1 82 ? 13.420 1.915 -5.104 1.00 87.12 82 ASP A N 1
ATOM 636 C CA . ASP A 1 82 ? 13.095 2.382 -6.451 1.00 87.12 82 ASP A CA 1
ATOM 637 C C . ASP A 1 82 ? 12.064 3.512 -6.340 1.00 87.12 82 ASP A C 1
ATOM 639 O O . ASP A 1 82 ? 10.866 3.231 -6.387 1.00 87.12 82 ASP A O 1
ATOM 643 N N . PRO A 1 83 ? 12.506 4.769 -6.148 1.00 80.88 83 PRO A N 1
ATOM 644 C CA . PRO A 1 83 ? 11.625 5.909 -5.871 1.00 80.88 83 PRO A CA 1
ATOM 645 C C . PRO A 1 83 ? 10.623 6.220 -6.987 1.00 80.88 83 PRO A C 1
ATOM 647 O O . PRO A 1 83 ? 9.595 6.835 -6.736 1.00 80.88 83 PRO A O 1
ATOM 650 N N . ASP A 1 84 ? 10.905 5.777 -8.214 1.00 82.31 84 ASP A N 1
ATOM 651 C CA . ASP A 1 84 ? 9.995 5.917 -9.356 1.00 82.31 84 ASP A CA 1
ATOM 652 C C . ASP A 1 84 ? 8.752 5.016 -9.241 1.00 82.31 84 ASP A C 1
ATOM 654 O O . ASP A 1 84 ? 7.804 5.161 -10.015 1.00 82.31 84 ASP A O 1
ATOM 658 N N . PHE A 1 85 ? 8.746 4.072 -8.293 1.00 87.25 85 PHE A N 1
ATOM 659 C CA . PHE A 1 85 ? 7.579 3.267 -7.970 1.00 87.25 85 PHE A CA 1
ATOM 660 C C . PHE A 1 85 ? 6.828 3.874 -6.783 1.00 87.25 85 PHE A C 1
ATOM 662 O O . PHE A 1 85 ? 7.121 3.602 -5.616 1.00 87.25 85 PHE A O 1
ATOM 669 N N . GLU A 1 86 ? 5.817 4.666 -7.117 1.00 89.94 86 GLU A N 1
ATOM 670 C CA . GLU A 1 86 ? 4.825 5.202 -6.193 1.00 89.94 86 GLU A CA 1
ATOM 671 C C . GLU A 1 86 ? 3.426 4.901 -6.733 1.00 89.94 86 GLU A C 1
ATOM 673 O O . GLU A 1 86 ? 3.147 5.085 -7.921 1.00 89.94 86 GLU A O 1
ATOM 678 N N . GLN A 1 87 ? 2.543 4.420 -5.864 1.00 88.38 87 GLN A N 1
ATOM 679 C CA . GLN A 1 87 ? 1.140 4.197 -6.183 1.00 88.38 87 GLN A CA 1
ATOM 680 C C . GLN A 1 87 ? 0.253 4.845 -5.136 1.00 88.38 87 GLN A C 1
ATOM 682 O O . GLN A 1 87 ? 0.434 4.637 -3.939 1.00 88.38 87 GLN A O 1
ATOM 687 N N . VAL A 1 88 ? -0.746 5.582 -5.613 1.00 89.19 88 VAL A N 1
ATOM 688 C CA . VAL A 1 88 ? -1.822 6.127 -4.791 1.00 89.19 88 VAL A CA 1
ATOM 689 C C . VAL A 1 88 ? -3.102 5.384 -5.135 1.00 89.19 88 VAL A C 1
ATOM 691 O O . VAL A 1 88 ? -3.465 5.242 -6.302 1.00 89.19 88 VAL A O 1
ATOM 694 N N . TYR A 1 89 ? -3.784 4.914 -4.104 1.00 86.19 89 TYR A N 1
ATOM 695 C CA . TYR A 1 89 ? -5.005 4.139 -4.190 1.00 86.19 89 TYR A CA 1
ATOM 696 C C . TYR A 1 89 ? -6.069 4.735 -3.265 1.00 86.19 89 TYR A C 1
ATOM 698 O O . TYR A 1 89 ? -5.754 5.187 -2.168 1.00 86.19 89 TYR A O 1
ATOM 706 N N . SER A 1 90 ? -7.336 4.715 -3.677 1.00 86.94 90 SER A N 1
ATOM 707 C CA . SER A 1 90 ? -8.453 5.149 -2.835 1.00 86.94 90 SER A CA 1
ATOM 708 C C . SER A 1 90 ? -9.691 4.288 -3.060 1.00 86.94 90 SER A C 1
ATOM 710 O O . SER A 1 90 ? -10.001 3.958 -4.204 1.00 86.94 90 SER A O 1
ATOM 712 N N . THR A 1 91 ? -10.430 3.975 -1.996 1.00 86.31 91 THR A N 1
ATOM 713 C CA . THR A 1 91 ? -11.758 3.342 -2.083 1.00 86.31 91 THR A CA 1
ATOM 714 C C . THR A 1 91 ? -12.727 3.886 -1.047 1.00 86.31 91 THR A C 1
ATOM 716 O O . THR A 1 91 ? -12.312 4.304 0.031 1.00 86.31 91 THR A O 1
ATOM 719 N N . GLU A 1 92 ? -14.016 3.840 -1.370 1.00 78.25 92 GLU A N 1
ATOM 720 C CA . GLU A 1 92 ? -15.130 4.215 -0.494 1.00 78.25 92 GLU A CA 1
ATOM 721 C C . GLU A 1 92 ? -15.856 2.994 0.098 1.00 78.25 92 GLU A C 1
ATOM 723 O O . GLU A 1 92 ? -16.783 3.146 0.895 1.00 78.25 92 GLU A O 1
ATOM 728 N N . SER A 1 93 ? -15.476 1.771 -0.296 1.00 68.44 93 SER A N 1
ATOM 729 C CA . SER A 1 93 ? -16.083 0.553 0.237 1.00 68.44 93 SER A CA 1
ATOM 730 C C . SER A 1 93 ? -15.185 -0.685 0.123 1.00 68.44 93 SER A C 1
ATOM 732 O O . SER A 1 93 ? -14.252 -0.747 -0.678 1.00 68.44 93 SER A O 1
ATOM 734 N N . SER A 1 94 ? -15.496 -1.706 0.928 1.00 64.50 94 SER A N 1
ATOM 735 C CA . SER A 1 94 ? -14.925 -3.056 0.802 1.00 64.50 94 SER A CA 1
ATOM 736 C C . SER A 1 94 ? -15.561 -3.891 -0.322 1.00 64.50 94 SER A C 1
ATOM 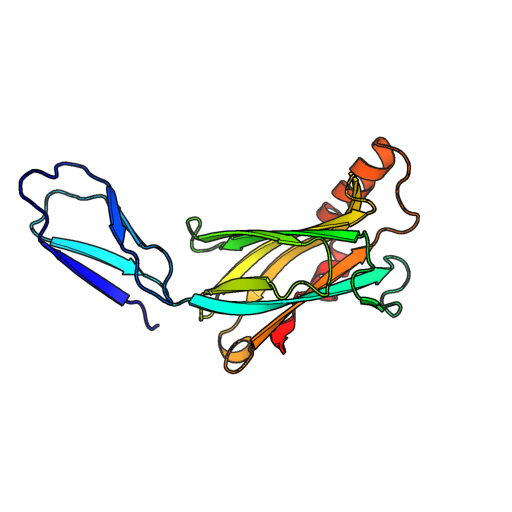738 O O . SER A 1 94 ? -15.073 -4.981 -0.616 1.00 64.50 94 SER A O 1
ATOM 740 N N . GLU A 1 95 ? -16.646 -3.409 -0.941 1.00 64.50 95 GLU A N 1
ATOM 741 C CA . GLU A 1 95 ? -17.350 -4.094 -2.038 1.00 64.50 95 GLU A CA 1
ATOM 742 C C . GLU A 1 95 ? -16.745 -3.757 -3.415 1.00 64.50 95 GLU A C 1
ATOM 744 O O . GLU A 1 95 ? -16.922 -4.522 -4.368 1.00 64.50 95 GLU A O 1
ATOM 749 N N . ASP A 1 96 ? -15.987 -2.662 -3.517 1.00 66.19 96 ASP A N 1
ATOM 750 C CA . ASP A 1 96 ? -15.272 -2.284 -4.733 1.00 66.19 96 ASP A CA 1
ATOM 751 C C . ASP A 1 96 ? -14.040 -3.178 -4.917 1.00 66.19 96 ASP A C 1
ATOM 753 O O . ASP A 1 96 ? -13.061 -3.106 -4.170 1.00 66.19 96 ASP A O 1
ATOM 757 N N . VAL A 1 97 ? -14.096 -4.067 -5.918 1.00 61.59 97 VAL A N 1
ATOM 758 C CA . VAL A 1 97 ? -12.960 -4.927 -6.275 1.00 61.59 97 VAL A CA 1
ATOM 759 C C . VAL A 1 97 ? -11.892 -4.069 -6.930 1.00 61.59 97 VAL A C 1
ATOM 761 O O . VAL A 1 97 ? -11.874 -3.865 -8.142 1.00 61.59 97 VAL A O 1
ATOM 764 N N . SER A 1 98 ? -10.991 -3.594 -6.094 1.00 76.94 98 SER A N 1
ATOM 765 C CA . SER A 1 98 ? -9.849 -2.805 -6.498 1.00 76.94 98 SER A CA 1
ATOM 766 C C . SER A 1 98 ? -8.575 -3.627 -6.531 1.00 76.94 98 SER A C 1
ATOM 768 O O . SER A 1 98 ? -8.407 -4.579 -5.762 1.00 76.94 98 SER A O 1
ATOM 770 N N . GLU A 1 99 ? -7.657 -3.230 -7.408 1.00 89.75 99 GLU A N 1
ATOM 771 C CA . GLU A 1 99 ? -6.356 -3.867 -7.568 1.00 89.75 99 GLU A CA 1
ATOM 772 C C . GLU A 1 99 ? -5.224 -2.871 -7.306 1.00 89.75 99 GLU A C 1
ATOM 774 O O . GLU A 1 99 ? -5.302 -1.719 -7.730 1.00 89.75 99 GLU A O 1
ATOM 779 N N . ILE A 1 100 ? -4.160 -3.331 -6.649 1.00 92.62 100 ILE A N 1
ATOM 780 C CA . ILE A 1 100 ? -2.872 -2.627 -6.593 1.00 92.62 100 ILE A CA 1
ATOM 781 C C . ILE A 1 100 ? -1.802 -3.450 -7.291 1.00 92.62 100 ILE A C 1
ATOM 783 O O . ILE A 1 100 ? -1.898 -4.678 -7.358 1.00 92.62 100 ILE A O 1
ATOM 787 N N . GLU A 1 101 ? -0.753 -2.792 -7.760 1.00 93.75 101 GLU A N 1
ATOM 788 C CA . GLU A 1 101 ? 0.429 -3.465 -8.284 1.00 93.75 101 GLU A CA 1
ATOM 789 C C . GLU A 1 101 ? 1.537 -3.465 -7.233 1.00 93.75 101 GLU A C 1
ATOM 791 O O . GLU A 1 101 ? 1.769 -2.471 -6.558 1.00 93.75 101 GLU A O 1
ATOM 796 N N . LEU A 1 102 ? 2.252 -4.575 -7.086 1.00 94.88 102 LEU A N 1
ATOM 797 C CA . LEU A 1 102 ? 3.482 -4.645 -6.295 1.00 94.88 102 LEU A CA 1
ATOM 798 C C . LEU A 1 102 ? 4.577 -5.278 -7.148 1.00 94.88 102 LEU A C 1
ATOM 800 O O . LEU A 1 102 ? 4.293 -6.141 -7.983 1.00 94.88 102 LEU A O 1
ATOM 804 N N . ILE A 1 103 ? 5.831 -4.884 -6.935 1.00 94.62 103 ILE A N 1
ATOM 805 C CA . ILE A 1 103 ? 6.985 -5.529 -7.567 1.00 94.62 103 ILE A CA 1
ATOM 806 C C . ILE A 1 103 ? 6.979 -7.005 -7.174 1.00 94.62 103 ILE A C 1
ATOM 808 O O . ILE A 1 103 ? 6.901 -7.364 -5.999 1.00 94.62 103 ILE A O 1
ATOM 812 N N . ASN A 1 104 ? 7.042 -7.877 -8.177 1.00 95.06 104 ASN A N 1
ATOM 813 C CA . ASN A 1 104 ? 6.953 -9.324 -8.023 1.00 95.06 104 ASN A CA 1
ATOM 814 C C . ASN A 1 104 ? 8.308 -9.925 -7.604 1.00 95.06 104 ASN A C 1
ATOM 816 O O . ASN A 1 104 ? 8.847 -10.816 -8.268 1.00 95.06 104 ASN A O 1
ATOM 820 N N . TRP A 1 105 ? 8.897 -9.383 -6.536 1.00 93.88 105 TRP A N 1
ATOM 821 C CA . TRP A 1 105 ? 10.179 -9.790 -5.968 1.00 93.88 105 TRP A CA 1
ATOM 822 C C . TRP A 1 105 ? 10.305 -9.341 -4.502 1.00 93.88 105 TRP A C 1
ATOM 824 O O . TRP A 1 105 ? 9.400 -8.714 -3.957 1.00 93.88 105 TRP A O 1
ATOM 834 N N . ASP A 1 106 ? 11.430 -9.676 -3.866 1.00 95.25 106 ASP A N 1
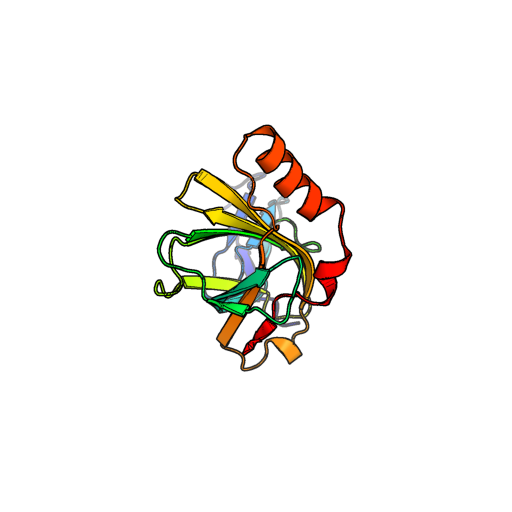ATOM 835 C CA . ASP A 1 106 ? 11.822 -9.104 -2.578 1.00 95.25 106 ASP A CA 1
ATOM 836 C C . ASP A 1 106 ? 11.937 -7.583 -2.688 1.00 95.25 106 ASP A C 1
ATOM 838 O O . ASP A 1 106 ? 12.753 -7.094 -3.470 1.00 95.25 106 ASP A O 1
ATOM 842 N N . HIS A 1 107 ? 11.160 -6.864 -1.879 1.00 95.12 107 HIS A N 1
ATOM 843 C CA . HIS A 1 107 ? 11.090 -5.410 -1.921 1.00 95.12 107 HIS A CA 1
ATOM 844 C C . HIS A 1 107 ? 10.703 -4.807 -0.573 1.00 95.12 107 HIS A C 1
ATOM 846 O O . HIS A 1 107 ? 10.022 -5.451 0.226 1.00 95.12 107 HIS A O 1
ATOM 852 N N . THR A 1 108 ? 11.089 -3.556 -0.337 1.00 96.62 108 THR A N 1
ATOM 853 C CA . THR A 1 108 ? 10.646 -2.801 0.840 1.00 96.62 108 THR A CA 1
ATOM 854 C C . THR A 1 108 ? 9.860 -1.579 0.396 1.00 96.62 108 THR A C 1
ATOM 856 O O . THR A 1 108 ? 10.345 -0.777 -0.402 1.00 96.62 108 THR A O 1
ATOM 859 N N . TYR A 1 109 ? 8.655 -1.440 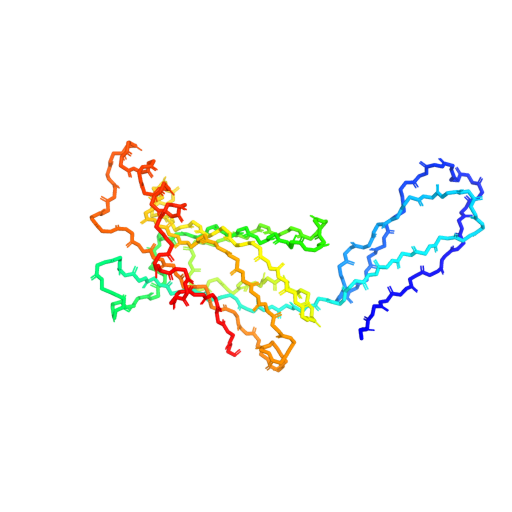0.937 1.00 96.31 109 TYR A N 1
ATOM 860 C CA . TYR A 1 109 ? 7.774 -0.303 0.700 1.00 96.31 109 TYR A CA 1
ATOM 861 C C . TYR A 1 109 ? 7.602 0.512 1.975 1.00 96.31 109 TYR A C 1
ATOM 863 O O . TYR A 1 109 ? 7.612 -0.048 3.066 1.00 96.31 109 TYR A O 1
ATOM 871 N N . HIS A 1 110 ? 7.381 1.808 1.828 1.00 96.25 110 HIS A N 1
ATOM 872 C CA . HIS A 1 110 ? 6.753 2.649 2.827 1.00 96.25 110 HIS A CA 1
ATOM 873 C C . HIS A 1 110 ? 5.265 2.758 2.499 1.00 96.25 110 HIS A C 1
ATOM 875 O O . HIS A 1 110 ? 4.905 3.034 1.353 1.00 96.25 110 HIS A O 1
ATOM 881 N N . ILE A 1 111 ? 4.412 2.493 3.484 1.00 95.75 111 ILE A N 1
ATOM 882 C CA . ILE A 1 111 ? 2.960 2.541 3.332 1.00 95.75 111 ILE A CA 1
ATOM 883 C C . ILE A 1 111 ? 2.414 3.670 4.189 1.00 95.75 111 ILE A C 1
ATOM 885 O O . ILE A 1 111 ? 2.692 3.709 5.387 1.00 95.75 111 ILE A O 1
ATOM 889 N N . GLU A 1 112 ? 1.571 4.505 3.594 1.00 95.00 112 GLU A N 1
ATOM 890 C CA . GLU A 1 112 ? 0.736 5.478 4.294 1.00 95.00 112 GLU A CA 1
ATOM 891 C C . GLU A 1 112 ? -0.723 5.220 3.923 1.00 95.00 112 GLU A C 1
ATOM 893 O O . GLU A 1 112 ? -1.175 5.534 2.826 1.00 95.00 112 GLU A O 1
ATOM 898 N N . ALA A 1 113 ? -1.472 4.600 4.825 1.00 94.56 113 ALA A N 1
ATOM 899 C CA . ALA A 1 113 ? -2.890 4.336 4.659 1.00 94.56 113 ALA A CA 1
ATOM 900 C C . ALA A 1 113 ? -3.692 5.187 5.643 1.00 94.56 113 ALA A C 1
ATOM 902 O O . ALA A 1 113 ? -3.486 5.086 6.848 1.00 94.56 113 ALA A O 1
ATOM 903 N N . PHE A 1 114 ? -4.633 5.984 5.151 1.00 93.19 114 PHE A N 1
ATOM 904 C CA . PHE A 1 114 ? -5.506 6.837 5.951 1.00 93.19 114 PHE A CA 1
ATOM 905 C C . PHE A 1 114 ? -6.928 6.296 5.920 1.00 93.19 114 PHE A C 1
ATOM 907 O O . PHE A 1 114 ? -7.497 6.101 4.849 1.00 93.19 114 PHE A O 1
ATOM 914 N N . LEU A 1 115 ? -7.504 6.081 7.100 1.00 93.31 115 LEU A N 1
ATOM 915 C CA . LEU A 1 115 ? -8.899 5.708 7.280 1.00 93.31 115 LEU A CA 1
ATOM 916 C C . LEU A 1 115 ? -9.737 6.973 7.488 1.00 93.31 115 LEU A C 1
ATOM 918 O O . LEU A 1 115 ? -9.522 7.716 8.450 1.00 93.31 115 LEU A O 1
ATOM 922 N N . ILE A 1 116 ? -10.701 7.198 6.599 1.00 92.00 116 ILE A N 1
ATOM 923 C CA . ILE A 1 116 ? -11.501 8.418 6.523 1.00 92.00 116 ILE A CA 1
ATOM 924 C C . ILE A 1 116 ? -12.979 8.075 6.718 1.00 92.00 116 ILE A C 1
ATOM 926 O O . ILE A 1 116 ? -13.580 7.390 5.897 1.00 92.00 116 ILE A O 1
ATOM 930 N N . GLN A 1 117 ? -13.587 8.596 7.777 1.00 90.25 117 GLN A N 1
ATOM 931 C CA . GLN A 1 117 ? -15.009 8.425 8.065 1.00 90.25 117 GLN A CA 1
ATOM 932 C C . GLN A 1 117 ? -15.845 9.548 7.441 1.00 90.25 117 GLN A C 1
ATOM 934 O O . GLN A 1 117 ? -15.471 10.727 7.504 1.00 90.25 117 GLN A O 1
ATOM 939 N N . ASP A 1 118 ? -16.988 9.174 6.858 1.00 86.44 118 ASP A N 1
ATOM 940 C CA . ASP A 1 118 ? -17.957 10.069 6.205 1.00 86.44 118 ASP A CA 1
ATOM 941 C C . ASP A 1 118 ? -17.323 10.982 5.133 1.00 86.44 118 ASP A C 1
ATOM 943 O O . ASP A 1 118 ? -17.759 12.113 4.914 1.00 86.44 118 ASP A O 1
ATOM 947 N N . GLY A 1 119 ? -16.235 10.521 4.505 1.00 84.25 119 GLY A N 1
ATOM 948 C CA . GLY A 1 119 ? -15.502 11.246 3.461 1.00 84.25 119 GLY A CA 1
ATOM 949 C C . GLY A 1 119 ? -14.768 12.516 3.913 1.00 84.25 119 GLY A C 1
ATOM 950 O O . GLY A 1 119 ? -14.273 13.253 3.065 1.00 84.25 119 GLY A O 1
ATOM 951 N N . GLN A 1 120 ? -14.698 12.807 5.217 1.00 84.12 120 GLN A N 1
ATOM 952 C CA . GLN A 1 120 ? -14.120 14.069 5.708 1.00 84.12 120 GLN A CA 1
ATOM 953 C C . GLN A 1 120 ? -13.113 13.906 6.842 1.00 84.12 120 GLN A C 1
ATOM 955 O O . GLN A 1 120 ? -12.180 14.699 6.937 1.00 84.12 120 GLN A O 1
ATOM 960 N N . ARG A 1 121 ? -13.299 12.923 7.727 1.00 87.31 121 ARG A N 1
ATOM 961 C CA . ARG A 1 121 ? -12.577 12.877 9.005 1.00 87.31 121 ARG A CA 1
ATOM 962 C C . ARG A 1 121 ? -11.563 11.751 9.007 1.00 87.31 121 ARG A C 1
ATOM 964 O O . ARG A 1 121 ? -11.952 10.591 8.919 1.00 87.31 121 ARG A O 1
ATOM 971 N N . VAL A 1 122 ? -10.281 12.073 9.165 1.00 89.88 122 VAL A N 1
ATOM 972 C CA . VAL A 1 122 ? -9.247 11.051 9.381 1.00 89.88 122 VAL A CA 1
ATOM 973 C C . VAL A 1 122 ? -9.402 10.503 10.797 1.00 89.88 122 VAL A C 1
ATOM 975 O O . VAL A 1 122 ? -9.217 11.225 11.777 1.00 89.88 122 VAL A O 1
ATOM 978 N N . ILE A 1 123 ? -9.762 9.226 10.902 1.00 91.06 123 ILE A N 1
ATOM 979 C CA . ILE A 1 123 ? -10.037 8.550 12.180 1.00 91.06 123 ILE A CA 1
ATOM 980 C C . ILE A 1 123 ? -8.990 7.489 12.527 1.00 91.06 123 ILE A C 1
ATOM 982 O O . ILE A 1 123 ? -9.081 6.844 13.572 1.00 91.06 123 ILE A O 1
ATOM 986 N N . GLY A 1 124 ? -7.995 7.289 11.665 1.00 92.19 124 GLY A N 1
ATOM 987 C CA . GLY A 1 124 ? -6.983 6.261 11.846 1.00 92.19 124 GLY A CA 1
ATOM 988 C C . GLY A 1 124 ? -6.239 5.939 10.559 1.00 92.19 124 GLY A C 1
ATOM 989 O O . GLY A 1 124 ? -6.274 6.716 9.603 1.00 92.19 124 GLY A O 1
ATOM 990 N N . GLY A 1 125 ? -5.570 4.791 10.526 1.00 94.25 125 GLY A N 1
ATOM 991 C CA . GLY A 1 125 ? -4.750 4.402 9.393 1.00 94.25 125 GLY A CA 1
ATOM 992 C C . GLY A 1 125 ? -3.692 3.352 9.703 1.00 94.25 125 GLY A C 1
ATOM 993 O O . GLY A 1 125 ? -3.777 2.624 10.688 1.00 94.25 125 GLY A O 1
ATOM 994 N N . TYR A 1 126 ? -2.690 3.284 8.840 1.00 94.94 126 TYR A N 1
ATOM 995 C CA . TYR A 1 126 ? -1.456 2.539 9.031 1.00 94.94 126 TYR A CA 1
ATOM 996 C C . TYR A 1 126 ? -0.323 3.326 8.382 1.00 94.94 126 TYR A C 1
ATOM 998 O O . TYR A 1 126 ? -0.414 3.656 7.204 1.00 94.94 126 TYR A O 1
ATOM 1006 N N . VAL A 1 127 ? 0.748 3.597 9.124 1.00 95.38 127 VAL A N 1
ATOM 1007 C CA . VAL A 1 127 ? 1.976 4.167 8.561 1.00 95.38 127 VAL A CA 1
ATOM 1008 C C . VAL A 1 127 ? 3.137 3.266 8.936 1.00 95.38 127 VAL A C 1
ATOM 1010 O O . VAL A 1 127 ? 3.302 2.950 10.113 1.00 95.38 127 VAL A O 1
ATOM 1013 N N . GLY A 1 128 ? 3.950 2.848 7.969 1.00 94.50 128 GLY A N 1
ATOM 1014 C CA . GLY A 1 128 ? 5.156 2.085 8.278 1.00 94.50 128 GLY A CA 1
ATOM 1015 C C . GLY A 1 128 ? 5.779 1.349 7.104 1.00 94.50 128 GLY A C 1
ATOM 1016 O O . GLY A 1 128 ? 5.216 1.255 6.013 1.00 94.50 128 GLY A O 1
ATOM 1017 N N . ASP A 1 129 ? 6.951 0.780 7.374 1.00 95.38 129 ASP A N 1
ATOM 1018 C CA . ASP A 1 129 ? 7.718 0.044 6.379 1.00 95.38 129 ASP A CA 1
ATOM 1019 C C . ASP A 1 129 ? 7.249 -1.410 6.292 1.00 95.38 129 ASP A C 1
ATOM 1021 O O . ASP A 1 129 ? 7.080 -2.121 7.290 1.00 95.38 129 ASP A O 1
ATOM 1025 N N . TRP A 1 130 ? 7.071 -1.876 5.064 1.00 95.19 130 TRP A N 1
ATOM 1026 C CA . TRP A 1 130 ? 6.583 -3.199 4.739 1.00 95.19 130 TRP A CA 1
ATOM 1027 C C . TRP A 1 130 ? 7.592 -3.934 3.862 1.00 95.19 130 TRP A C 1
ATOM 1029 O O . TRP A 1 130 ? 7.774 -3.644 2.680 1.00 95.19 130 TRP A O 1
ATOM 1039 N N . ASN A 1 131 ? 8.269 -4.902 4.478 1.00 95.81 131 ASN A N 1
ATOM 1040 C CA . ASN A 1 131 ? 9.210 -5.788 3.806 1.00 95.81 131 ASN A CA 1
ATOM 1041 C C . ASN A 1 131 ? 8.447 -6.961 3.194 1.00 95.81 131 ASN A C 1
ATOM 1043 O O . ASN A 1 131 ? 8.024 -7.864 3.914 1.00 95.81 131 ASN A O 1
ATOM 1047 N N . VAL A 1 132 ? 8.301 -6.958 1.876 1.00 95.81 132 VAL A N 1
ATOM 1048 C CA . VAL A 1 132 ? 7.648 -8.023 1.121 1.00 95.81 132 VAL A CA 1
ATOM 1049 C C . VAL A 1 132 ? 8.712 -8.967 0.590 1.00 95.81 132 VAL A C 1
ATOM 1051 O O . VAL A 1 132 ? 9.649 -8.540 -0.086 1.00 95.81 132 VAL A O 1
ATOM 1054 N N . LYS A 1 133 ? 8.589 -10.263 0.880 1.00 96.06 133 LYS A N 1
ATOM 1055 C CA . LYS A 1 133 ? 9.448 -11.288 0.284 1.00 96.06 133 LYS A CA 1
ATOM 1056 C C . LYS A 1 133 ? 8.722 -11.988 -0.848 1.00 96.06 133 LYS A C 1
ATOM 1058 O O . LYS A 1 133 ? 7.519 -12.222 -0.776 1.00 96.06 133 LYS A O 1
ATOM 1063 N N . TYR A 1 134 ? 9.458 -12.381 -1.885 1.00 95.06 134 TYR A N 1
ATOM 1064 C CA . TYR A 1 134 ? 8.883 -13.116 -3.010 1.00 95.06 134 TYR A CA 1
ATOM 1065 C C . TYR A 1 134 ? 8.068 -14.354 -2.570 1.00 95.06 134 TYR A C 1
ATOM 1067 O O . TYR A 1 134 ? 6.968 -14.548 -3.089 1.00 95.06 134 TYR A O 1
ATOM 1075 N N . PRO A 1 135 ? 8.518 -15.173 -1.593 1.00 96.44 135 PRO A N 1
ATOM 1076 C CA . PRO A 1 135 ? 7.720 -16.289 -1.087 1.00 96.44 135 PRO A CA 1
ATOM 1077 C C . PRO A 1 135 ? 6.377 -15.883 -0.466 1.00 96.44 135 PRO A C 1
ATOM 1079 O O . PRO A 1 135 ? 5.434 -16.667 -0.548 1.00 96.44 135 PRO A O 1
ATOM 1082 N N . ASP A 1 136 ? 6.265 -14.679 0.104 1.00 93.81 136 ASP A N 1
ATOM 1083 C CA . ASP A 1 136 ? 5.032 -14.193 0.740 1.00 93.81 136 ASP A CA 1
ATOM 1084 C C . ASP A 1 136 ? 3.960 -13.841 -0.296 1.00 93.81 136 ASP A C 1
ATOM 1086 O O . ASP A 1 136 ? 2.767 -13.907 -0.010 1.00 93.81 136 ASP A O 1
ATOM 1090 N N . ILE A 1 137 ? 4.383 -13.497 -1.516 1.00 95.75 137 ILE A N 1
ATOM 1091 C CA . ILE A 1 137 ? 3.500 -13.096 -2.616 1.00 95.75 137 ILE A CA 1
ATOM 1092 C C . ILE A 1 137 ? 3.319 -14.168 -3.689 1.00 95.75 137 ILE A C 1
ATOM 1094 O O . ILE A 1 137 ? 2.377 -14.103 -4.492 1.00 95.75 137 ILE A O 1
ATOM 1098 N N . ALA A 1 138 ? 4.206 -15.162 -3.741 1.00 95.25 138 ALA A N 1
ATOM 1099 C CA . ALA A 1 138 ? 4.139 -16.249 -4.704 1.00 95.25 138 ALA A CA 1
ATOM 1100 C C . ALA A 1 138 ? 2.829 -17.038 -4.528 1.00 95.25 138 ALA A C 1
ATOM 1102 O O . ALA A 1 138 ? 2.516 -17.549 -3.458 1.00 95.25 138 ALA A O 1
ATOM 1103 N N . GLY A 1 139 ? 2.022 -17.116 -5.590 1.00 94.56 139 GLY A N 1
ATOM 1104 C CA . GLY A 1 139 ? 0.721 -17.802 -5.563 1.00 94.56 139 GLY A CA 1
ATOM 1105 C C . GLY A 1 139 ? -0.408 -17.084 -4.808 1.00 94.56 139 GLY A C 1
ATOM 1106 O O . GLY A 1 139 ? -1.533 -17.571 -4.833 1.00 94.56 139 GLY A O 1
ATOM 1107 N N . LYS A 1 140 ? -0.147 -15.929 -4.187 1.00 97.56 140 LYS A N 1
ATOM 1108 C CA . LYS A 1 140 ? -1.164 -15.096 -3.524 1.00 97.56 140 LYS A CA 1
ATOM 1109 C C . LYS A 1 140 ? -1.871 -14.174 -4.506 1.00 97.56 140 LYS A C 1
ATOM 1111 O O . LYS A 1 140 ? -1.274 -13.812 -5.517 1.00 97.56 140 LYS A O 1
ATOM 1116 N N . SER A 1 141 ? -3.116 -13.797 -4.248 1.00 96.12 141 SER A N 1
ATOM 1117 C CA . SER A 1 141 ? -3.868 -12.902 -5.152 1.00 96.12 141 SER A CA 1
ATOM 1118 C C . SER A 1 141 ? -4.464 -11.696 -4.453 1.00 96.12 141 SER A C 1
ATOM 1120 O O . SER A 1 141 ? -4.938 -10.784 -5.127 1.00 96.12 141 SER A O 1
ATOM 1122 N N . THR A 1 142 ? -4.451 -11.699 -3.125 1.00 95.94 142 THR A N 1
ATOM 1123 C CA . THR A 1 142 ? -5.103 -10.676 -2.322 1.00 95.94 142 THR A CA 1
ATOM 1124 C C . THR A 1 142 ? -4.120 -10.119 -1.308 1.00 95.94 142 THR A C 1
ATOM 1126 O O . THR A 1 142 ? -3.376 -10.875 -0.681 1.00 95.94 142 THR A O 1
ATOM 1129 N N . VAL A 1 143 ? -4.142 -8.804 -1.140 1.00 95.75 143 VAL A N 1
ATOM 1130 C CA . VAL A 1 143 ? -3.452 -8.070 -0.083 1.00 95.75 143 VAL A CA 1
ATOM 1131 C C . VAL A 1 143 ? -4.497 -7.461 0.841 1.00 95.75 143 VAL A C 1
ATOM 1133 O O . VAL A 1 143 ? -5.460 -6.848 0.387 1.00 95.75 143 VAL A O 1
ATOM 1136 N N . THR A 1 144 ? -4.317 -7.643 2.140 1.00 95.12 144 THR A N 1
ATOM 1137 C CA . THR A 1 144 ? -5.191 -7.079 3.165 1.00 95.12 144 THR A CA 1
ATOM 1138 C C . THR A 1 144 ? -4.414 -6.045 3.959 1.00 95.12 144 THR A C 1
ATOM 1140 O O . THR A 1 144 ? -3.435 -6.393 4.626 1.00 95.12 144 THR A O 1
ATOM 1143 N N . PHE A 1 145 ? -4.856 -4.791 3.907 1.00 95.12 145 PHE A N 1
ATOM 1144 C CA . PHE A 1 145 ? -4.356 -3.726 4.770 1.00 95.12 145 PHE A CA 1
ATOM 1145 C C . PHE A 1 145 ? -5.127 -3.738 6.089 1.00 95.12 145 PHE A C 1
ATOM 1147 O O . PHE A 1 145 ? -6.359 -3.750 6.104 1.00 95.12 145 PHE A O 1
ATOM 1154 N N . ASN A 1 146 ? -4.394 -3.741 7.197 1.00 95.31 146 ASN A N 1
ATOM 1155 C CA . ASN A 1 146 ? -4.952 -3.723 8.542 1.00 95.31 146 ASN A CA 1
ATOM 1156 C C . ASN A 1 146 ? -4.766 -2.312 9.110 1.00 95.31 146 ASN A C 1
ATOM 1158 O O . ASN A 1 146 ? -3.640 -1.860 9.294 1.00 95.31 146 ASN A O 1
ATOM 1162 N N . LEU A 1 147 ? -5.863 -1.597 9.338 1.00 94.44 147 LEU A N 1
ATOM 1163 C CA . LEU A 1 147 ? -5.860 -0.192 9.738 1.00 94.44 147 LEU A CA 1
ATOM 1164 C C . LEU A 1 147 ? -6.284 -0.071 11.196 1.00 94.44 147 LEU A C 1
ATOM 1166 O O . LEU A 1 147 ? -7.277 -0.677 11.601 1.00 94.44 147 LEU A O 1
ATOM 1170 N N . VAL A 1 148 ? -5.567 0.734 11.976 1.00 94.31 148 VAL A N 1
ATOM 1171 C CA . VAL A 1 148 ? -5.990 1.079 13.334 1.00 94.31 148 VAL A CA 1
ATOM 1172 C C . VAL A 1 148 ? -6.923 2.284 13.295 1.00 94.31 148 VAL A C 1
ATOM 1174 O O . VAL A 1 148 ? -6.617 3.293 12.671 1.00 94.31 148 VAL A O 1
ATOM 1177 N N . GLN A 1 149 ? -8.056 2.195 13.978 1.00 92.69 149 GLN A N 1
ATOM 1178 C CA . GLN A 1 149 ? -8.953 3.297 14.288 1.00 92.69 149 GLN A CA 1
ATOM 1179 C C . GLN A 1 149 ? -8.598 3.842 15.670 1.00 92.69 149 GLN A C 1
ATOM 1181 O O . GLN A 1 149 ? -8.583 3.103 16.655 1.00 92.69 149 GLN A O 1
ATOM 1186 N N . LYS A 1 150 ? -8.354 5.148 15.761 1.00 89.88 150 LYS A N 1
ATOM 1187 C CA . LYS A 1 150 ? -8.084 5.806 17.036 1.00 89.88 150 LYS A CA 1
ATOM 1188 C C . LYS A 1 150 ? -9.379 5.964 17.833 1.00 89.88 150 LYS A C 1
ATOM 1190 O O . LYS A 1 150 ? -10.356 6.530 17.341 1.00 89.88 150 LYS A O 1
ATOM 1195 N N . ILE A 1 151 ? -9.365 5.488 19.075 1.00 87.06 151 ILE A N 1
ATOM 1196 C CA . ILE A 1 151 ? -10.465 5.622 20.035 1.00 87.06 151 ILE A CA 1
ATOM 1197 C C . ILE A 1 151 ? -10.018 6.532 21.200 1.00 87.06 151 ILE A C 1
ATOM 1199 O O . ILE A 1 151 ? -8.949 6.296 21.766 1.00 87.06 151 ILE A O 1
ATOM 1203 N N . PRO A 1 152 ? -10.812 7.549 21.599 1.00 86.19 152 PRO A N 1
ATOM 1204 C CA . PRO A 1 152 ? -12.085 7.966 21.002 1.00 86.19 152 PRO A CA 1
ATOM 1205 C C . PRO A 1 152 ? -11.905 8.600 19.612 1.00 86.19 152 PRO A C 1
ATOM 1207 O O . PRO A 1 152 ? -10.847 9.144 19.300 1.00 86.19 152 PRO A O 1
ATOM 1210 N N . ILE A 1 153 ? -12.960 8.534 18.792 1.00 85.00 153 ILE A N 1
ATOM 1211 C CA . ILE A 1 153 ? -12.974 9.132 17.451 1.00 85.00 153 ILE A CA 1
ATOM 1212 C C . ILE A 1 153 ? -12.834 10.650 17.579 1.00 85.00 153 ILE A C 1
ATOM 1214 O O . ILE A 1 153 ? -13.593 11.287 18.310 1.00 85.00 153 ILE A O 1
ATOM 1218 N N . ALA A 1 154 ? -11.888 11.218 16.836 1.00 80.88 154 ALA A N 1
ATOM 1219 C CA . ALA A 1 154 ? -11.680 12.655 16.766 1.00 80.88 154 ALA A CA 1
ATOM 1220 C C . ALA A 1 154 ? -12.917 13.376 16.202 1.00 80.88 154 ALA A C 1
ATOM 1222 O O . ALA A 1 154 ? -13.401 13.043 15.115 1.00 80.88 154 ALA A O 1
ATOM 1223 N N . VAL A 1 155 ? -13.423 14.380 16.922 1.00 82.19 155 VAL A N 1
ATOM 1224 C CA . VAL A 1 155 ? -14.597 15.163 16.498 1.00 82.19 155 VAL A CA 1
ATOM 1225 C C . VAL A 1 155 ? -14.236 16.595 16.111 1.00 82.19 155 VAL A C 1
ATOM 1227 O O . VAL A 1 155 ? -14.900 17.174 15.255 1.00 82.19 155 VAL A O 1
ATOM 1230 N N . SER A 1 156 ? -13.165 17.149 16.674 1.00 85.19 156 SER A N 1
ATOM 1231 C CA . SER A 1 156 ? -12.614 18.463 16.314 1.00 85.19 156 SER A CA 1
ATOM 1232 C C . SER A 1 156 ? -11.428 18.361 15.345 1.00 85.19 156 SER A C 1
ATOM 1234 O O . SER A 1 156 ? -10.794 17.314 15.231 1.00 85.19 156 SER A O 1
ATOM 1236 N N . GLU A 1 157 ? -11.097 19.455 14.652 1.00 82.38 157 GLU A N 1
ATOM 1237 C CA . GLU A 1 157 ? -9.927 19.520 13.755 1.00 82.38 157 GLU A CA 1
ATOM 1238 C C . GLU A 1 157 ? -8.606 19.270 14.498 1.00 82.38 157 GLU A C 1
ATOM 1240 O O . GLU A 1 157 ? -7.733 18.562 14.000 1.00 82.38 157 GLU A O 1
ATOM 1245 N N . GLU A 1 158 ? -8.472 19.797 15.718 1.00 83.94 158 GLU A N 1
ATOM 1246 C CA . GLU A 1 158 ? -7.297 19.573 16.567 1.00 83.94 158 GLU A CA 1
ATOM 1247 C C . GLU A 1 158 ? -7.150 18.089 16.932 1.00 83.94 158 GLU A C 1
ATOM 1249 O O . GLU A 1 158 ? -6.064 17.517 16.849 1.00 83.94 158 GLU A O 1
ATOM 1254 N N . GLU A 1 159 ? -8.252 17.420 17.273 1.00 81.56 159 GLU A N 1
ATOM 1255 C CA . GLU A 1 159 ? -8.242 15.981 17.541 1.00 81.56 159 GLU A CA 1
ATOM 1256 C C . GLU A 1 159 ? -7.932 15.156 16.287 1.00 81.56 159 GLU A C 1
ATOM 1258 O O . GLU A 1 159 ? -7.271 14.123 16.400 1.00 81.56 159 GLU A O 1
ATOM 1263 N N . GLN A 1 160 ? -8.363 15.603 15.102 1.00 80.31 160 GLN A N 1
ATOM 1264 C CA . GLN A 1 160 ? -8.042 14.944 13.832 1.00 80.31 160 GLN A CA 1
ATOM 1265 C C . GLN A 1 160 ? -6.551 15.072 13.507 1.00 80.31 160 GLN A C 1
ATOM 1267 O O . GLN A 1 160 ? -5.913 14.079 13.157 1.00 80.31 160 GLN A O 1
ATOM 1272 N N . ALA A 1 161 ? -5.958 16.251 13.716 1.00 81.31 161 ALA A N 1
ATOM 1273 C CA . ALA A 1 161 ? -4.511 16.432 13.612 1.00 81.31 161 ALA A CA 1
ATOM 1274 C C . ALA A 1 161 ? -3.766 15.519 14.603 1.00 81.31 161 ALA A C 1
ATOM 1276 O O . ALA A 1 161 ? -2.814 14.834 14.234 1.00 81.31 161 ALA A O 1
ATOM 1277 N N . ASN A 1 162 ? -4.260 15.411 15.838 1.00 78.62 162 ASN A N 1
ATOM 1278 C CA . ASN A 1 162 ? -3.716 14.488 16.834 1.00 78.62 162 ASN A CA 1
ATOM 1279 C C . ASN A 1 162 ? -3.905 13.008 16.452 1.00 78.62 162 ASN A C 1
ATOM 1281 O O . ASN A 1 162 ? -3.145 12.151 16.908 1.00 78.62 162 ASN A O 1
ATOM 1285 N N . ALA A 1 163 ? -4.933 12.660 15.675 1.00 77.94 163 ALA A N 1
ATOM 1286 C CA . ALA A 1 163 ? -5.115 11.312 15.141 1.00 77.94 163 ALA A CA 1
ATOM 1287 C C . ALA A 1 163 ? -4.089 10.996 14.047 1.00 77.94 163 ALA A C 1
ATOM 1289 O O . ALA A 1 163 ? -3.516 9.911 14.066 1.00 77.94 163 ALA A O 1
ATOM 1290 N N . ALA A 1 164 ? -3.778 11.956 13.174 1.00 78.44 164 ALA A N 1
ATOM 1291 C CA . ALA A 1 164 ? -2.696 11.816 12.203 1.00 78.44 164 ALA A CA 1
ATOM 1292 C C . ALA A 1 164 ? -1.319 11.695 12.888 1.00 78.44 164 ALA A C 1
ATOM 1294 O O . ALA A 1 164 ? -0.549 10.800 12.551 1.00 78.44 164 ALA A O 1
ATOM 1295 N N . LEU A 1 165 ? -1.042 12.515 13.910 1.00 81.25 165 LEU A N 1
ATOM 1296 C CA . LEU A 1 165 ? 0.199 12.434 14.700 1.00 81.25 165 LEU A CA 1
ATOM 1297 C C . LEU A 1 165 ? 0.341 11.104 15.452 1.00 81.25 165 LEU A C 1
ATOM 1299 O O . LEU A 1 165 ? 1.436 10.572 15.593 1.00 81.25 165 LEU A O 1
ATOM 1303 N N . TYR A 1 166 ? -0.769 10.522 15.910 1.00 82.06 166 TYR A N 1
ATOM 1304 C CA . TYR A 1 166 ? -0.737 9.194 16.524 1.00 82.06 166 TYR A CA 1
ATOM 1305 C C . TYR A 1 166 ? -0.166 8.138 15.567 1.00 82.06 166 TYR A C 1
ATOM 1307 O O . TYR A 1 166 ? 0.616 7.293 15.994 1.00 82.06 166 TYR A O 1
ATOM 1315 N N . LEU A 1 167 ? -0.506 8.215 14.275 1.00 83.12 167 LEU A N 1
ATOM 1316 C CA . LEU A 1 167 ? -0.006 7.269 13.279 1.00 83.12 167 LEU A CA 1
ATOM 1317 C C . LEU A 1 167 ? 1.507 7.394 13.052 1.00 83.12 167 LEU A C 1
ATOM 1319 O O . LEU A 1 167 ? 2.140 6.377 12.770 1.00 83.12 167 LEU A O 1
ATOM 1323 N N . SER A 1 168 ? 2.082 8.596 13.189 1.00 77.38 168 SER A N 1
ATOM 1324 C CA . SER A 1 168 ? 3.529 8.815 13.049 1.00 77.38 168 SER A CA 1
ATOM 1325 C C . SER A 1 168 ? 4.319 8.460 14.308 1.00 77.38 168 SER A C 1
ATOM 1327 O O . SER A 1 168 ? 5.429 7.926 14.210 1.00 77.38 168 SER A O 1
ATOM 1329 N N . ASP A 1 169 ? 3.761 8.759 15.482 1.00 82.88 169 ASP A N 1
ATOM 1330 C CA . ASP A 1 169 ? 4.504 8.757 16.744 1.00 82.88 169 ASP A CA 1
ATOM 1331 C C . ASP A 1 169 ? 4.409 7.417 17.485 1.00 82.88 169 ASP A C 1
ATOM 1333 O O . ASP A 1 169 ? 5.393 6.964 18.079 1.00 82.88 169 ASP A O 1
ATOM 1337 N N . ASP A 1 170 ? 3.249 6.752 17.440 1.00 80.25 170 ASP A N 1
ATOM 1338 C CA . ASP A 1 170 ? 3.054 5.445 18.065 1.00 80.25 170 ASP A CA 1
ATOM 1339 C C . ASP A 1 170 ? 3.363 4.322 17.071 1.00 80.25 170 ASP A C 1
ATOM 1341 O O . ASP A 1 170 ? 2.600 4.035 16.155 1.00 80.25 170 ASP A O 1
ATOM 1345 N N . LYS A 1 171 ? 4.489 3.635 17.272 1.00 82.69 171 LYS A N 1
ATOM 1346 C CA . LYS A 1 171 ? 4.900 2.506 16.423 1.00 82.69 171 LYS A CA 1
ATOM 1347 C C . LYS A 1 171 ? 4.433 1.145 16.939 1.00 82.69 171 LYS A C 1
ATOM 1349 O O . LYS A 1 171 ? 4.727 0.125 16.319 1.00 82.69 171 LYS A O 1
ATOM 1354 N N . SER A 1 172 ? 3.734 1.093 18.074 1.00 84.25 172 SER A N 1
ATOM 1355 C CA . SER A 1 172 ? 3.395 -0.167 18.754 1.00 84.25 172 SER A CA 1
ATOM 1356 C C . SER A 1 172 ? 2.467 -1.074 17.937 1.00 84.25 172 SER A C 1
ATOM 1358 O O . SER A 1 172 ? 2.540 -2.300 18.058 1.00 84.25 172 SER A O 1
ATOM 1360 N N . TYR A 1 173 ? 1.636 -0.485 17.072 1.00 85.62 173 TYR A N 1
ATOM 1361 C CA . TYR A 1 173 ? 0.699 -1.206 16.212 1.00 85.62 173 TYR A CA 1
ATOM 1362 C C . TYR A 1 173 ? 1.325 -1.671 14.887 1.00 85.62 173 TYR A C 1
ATOM 1364 O O . TYR A 1 173 ? 0.825 -2.622 14.286 1.00 85.62 173 TYR A O 1
ATOM 1372 N N . GLN A 1 174 ? 2.422 -1.045 14.438 1.00 89.31 174 GLN A N 1
ATOM 1373 C CA . GLN A 1 174 ? 2.975 -1.237 13.089 1.00 89.31 174 GLN A CA 1
ATOM 1374 C C . GLN A 1 174 ? 3.362 -2.691 12.821 1.00 89.31 174 GLN A C 1
ATOM 1376 O O . GLN A 1 174 ? 3.061 -3.223 11.762 1.00 89.31 174 GLN A O 1
ATOM 1381 N N . GLU A 1 175 ? 3.980 -3.364 13.794 1.00 88.81 175 GLU A N 1
ATOM 1382 C CA . GLU A 1 175 ? 4.369 -4.773 13.659 1.00 88.81 175 GLU A CA 1
ATOM 1383 C C . GLU A 1 175 ? 3.170 -5.731 13.659 1.00 88.81 175 GLU A C 1
ATOM 1385 O O . GLU A 1 175 ? 3.193 -6.746 12.966 1.00 88.81 175 GLU A O 1
ATOM 1390 N N . GLN A 1 176 ? 2.118 -5.414 14.417 1.00 90.12 176 GLN A N 1
ATOM 1391 C CA . GLN A 1 176 ? 0.940 -6.277 14.564 1.00 90.12 176 GLN A CA 1
ATOM 1392 C C . GLN A 1 176 ? -0.034 -6.134 13.394 1.00 90.12 176 GLN A C 1
ATOM 1394 O O . GLN A 1 176 ? -0.697 -7.100 13.024 1.00 90.12 176 GLN A O 1
ATOM 1399 N N . LEU A 1 177 ? -0.110 -4.938 12.811 1.00 93.56 177 LEU A N 1
ATOM 1400 C CA . LEU A 1 177 ? -1.055 -4.584 11.756 1.00 93.56 177 LEU A CA 1
ATOM 1401 C C . LEU A 1 177 ? -0.383 -4.450 10.385 1.00 93.56 177 LEU A C 1
ATOM 1403 O O . LEU A 1 177 ? -0.915 -3.791 9.494 1.00 93.56 177 LEU A O 1
ATOM 1407 N N . LYS A 1 178 ? 0.771 -5.096 10.177 1.00 94.50 178 LYS A N 1
ATOM 1408 C CA . LYS A 1 178 ? 1.393 -5.151 8.847 1.00 94.50 178 LYS A CA 1
ATOM 1409 C C . LYS A 1 178 ? 0.398 -5.669 7.804 1.00 94.50 178 LYS A C 1
ATOM 1411 O O . LYS A 1 178 ? -0.413 -6.549 8.122 1.00 94.50 178 LYS A O 1
ATOM 1416 N N . PRO A 1 179 ? 0.462 -5.185 6.552 1.00 95.94 179 PRO A N 1
ATOM 1417 C CA . PRO A 1 179 ? -0.333 -5.767 5.485 1.00 95.94 179 PRO A CA 1
ATOM 1418 C C . PRO A 1 179 ? 0.018 -7.247 5.280 1.00 95.94 179 PRO A C 1
ATOM 1420 O O . PRO A 1 179 ? 1.165 -7.671 5.455 1.00 95.94 179 PRO A O 1
ATOM 1423 N N . THR A 1 180 ? -0.984 -8.045 4.913 1.00 96.19 180 THR A N 1
ATOM 1424 C CA . THR A 1 180 ? -0.864 -9.509 4.789 1.00 96.19 180 THR A CA 1
ATOM 1425 C C . THR A 1 180 ? -1.364 -10.001 3.438 1.00 96.19 180 THR A C 1
ATOM 1427 O O . THR A 1 180 ? -2.202 -9.357 2.811 1.00 96.19 180 THR A O 1
ATOM 1430 N N . PHE A 1 181 ? -0.870 -11.157 2.990 1.00 96.88 181 PHE A N 1
ATOM 1431 C CA . PHE A 1 181 ? -1.269 -11.765 1.720 1.00 96.88 181 PHE A CA 1
ATOM 1432 C C . PHE A 1 181 ? -2.113 -13.025 1.926 1.00 96.88 181 PHE A C 1
ATOM 1434 O O . PHE A 1 181 ? -1.833 -13.828 2.820 1.00 96.88 181 PHE A O 1
ATOM 1441 N N . SER A 1 182 ? -3.109 -13.238 1.059 1.00 94.75 182 SER A N 1
ATOM 1442 C CA . SER A 1 182 ? -3.943 -14.453 1.047 1.00 94.75 182 SER A CA 1
ATOM 1443 C C . SER A 1 182 ? -4.084 -15.096 -0.325 1.00 94.75 182 SER A C 1
ATOM 1445 O O . SER A 1 182 ? -4.041 -14.385 -1.363 1.00 94.75 182 SER A O 1
#

pLDDT: mean 87.19, std 8.4, range [53.84, 97.56]